Protein AF-0000000072514488 (afdb_homodimer)

Structure (mmCIF, N/CA/C/O backbone):
data_AF-0000000072514488-model_v1
#
loop_
_entity.id
_entity.type
_entity.pdbx_description
1 polymer 'AMP-activated protein kinase glycogen-binding domain-containing protein'
#
loop_
_atom_site.group_PDB
_atom_site.id
_atom_site.type_symbol
_atom_site.label_atom_id
_atom_site.label_alt_id
_atom_site.label_comp_id
_atom_site.label_asym_id
_atom_site.label_entity_id
_atom_site.label_seq_id
_atom_site.pdbx_PDB_ins_code
_atom_site.Cartn_x
_atom_site.Cartn_y
_atom_site.Cartn_z
_atom_site.occupancy
_atom_site.B_iso_or_equiv
_atom_site.auth_seq_id
_atom_site.auth_comp_id
_atom_site.auth_asym_id
_atom_site.auth_atom_id
_atom_site.pdbx_PDB_model_num
ATOM 1 N N . MET A 1 1 ? 7.52 -26.109 -1.701 1 41.88 1 MET A N 1
ATOM 2 C CA . MET A 1 1 ? 8.211 -24.875 -1.312 1 41.88 1 MET A CA 1
ATOM 3 C C . MET A 1 1 ? 7.277 -23.672 -1.393 1 41.88 1 MET A C 1
ATOM 5 O O . MET A 1 1 ? 6.707 -23.391 -2.449 1 41.88 1 MET A O 1
ATOM 9 N N . GLU A 1 2 ? 6.578 -23.453 -0.365 1 48.81 2 GLU A N 1
ATOM 10 C CA . GLU A 1 2 ? 5.504 -22.469 -0.375 1 48.81 2 GLU A CA 1
ATOM 11 C C . GLU A 1 2 ? 6.008 -21.109 -0.85 1 48.81 2 GLU A C 1
ATOM 13 O O . GLU A 1 2 ? 6.855 -20.5 -0.201 1 48.81 2 GLU A O 1
ATOM 18 N N . LEU A 1 3 ? 6.336 -21.016 -2.119 1 54.53 3 LEU A N 1
ATOM 19 C CA . LEU A 1 3 ? 6.879 -19.812 -2.742 1 54.53 3 LEU A CA 1
ATOM 20 C C . LEU A 1 3 ? 6.332 -18.562 -2.066 1 54.53 3 LEU A C 1
ATOM 22 O O . LEU A 1 3 ? 5.117 -18.406 -1.918 1 54.53 3 LEU A O 1
ATOM 26 N N . ARG A 1 4 ? 7.145 -18.266 -1.088 1 63 4 ARG A N 1
ATOM 27 C CA . ARG A 1 4 ? 6.844 -17.016 -0.379 1 63 4 ARG A CA 1
ATOM 28 C C . ARG A 1 4 ? 6.508 -15.898 -1.354 1 63 4 ARG A C 1
ATOM 30 O O . ARG A 1 4 ? 7.25 -15.656 -2.307 1 63 4 ARG A O 1
ATOM 37 N N . ARG A 1 5 ? 5.262 -15.617 -1.453 1 83.94 5 ARG A N 1
ATOM 38 C CA . ARG A 1 5 ? 4.836 -14.547 -2.346 1 83.94 5 ARG A CA 1
ATOM 39 C C . ARG A 1 5 ? 4.914 -13.188 -1.649 1 83.94 5 ARG A C 1
ATOM 41 O O . ARG A 1 5 ? 4.082 -12.875 -0.797 1 83.94 5 ARG A O 1
ATOM 48 N N . PHE A 1 6 ? 6.234 -12.609 -1.77 1 91.94 6 PHE A N 1
ATOM 49 C CA . PHE A 1 6 ? 6.41 -11.266 -1.233 1 91.94 6 PHE A CA 1
ATOM 50 C C . PHE A 1 6 ? 6.211 -10.219 -2.324 1 91.94 6 PHE A C 1
ATOM 52 O O . PHE A 1 6 ? 6.504 -10.469 -3.494 1 91.94 6 PHE A O 1
ATOM 59 N N . HIS A 1 7 ? 5.621 -9.109 -1.873 1 95.62 7 HIS A N 1
ATOM 60 C CA . HIS A 1 7 ? 5.473 -7.973 -2.779 1 95.62 7 HIS A CA 1
ATOM 61 C C . HIS A 1 7 ? 6.016 -6.691 -2.15 1 95.62 7 HIS A C 1
ATOM 63 O O . HIS A 1 7 ? 6.211 -6.625 -0.934 1 95.62 7 HIS A O 1
ATOM 69 N N . HIS A 1 8 ? 6.297 -5.742 -2.99 1 97.25 8 HIS A N 1
ATOM 70 C CA . HIS A 1 8 ? 6.859 -4.465 -2.562 1 97.25 8 HIS A CA 1
ATOM 71 C C . HIS A 1 8 ? 5.848 -3.338 -2.721 1 97.25 8 HIS A C 1
ATOM 73 O O . HIS A 1 8 ? 5.121 -3.283 -3.717 1 97.25 8 HIS A O 1
ATOM 79 N N . VAL A 1 9 ? 5.848 -2.459 -1.698 1 97.75 9 VAL A N 1
ATOM 80 C CA . VAL A 1 9 ? 4.969 -1.297 -1.744 1 97.75 9 VAL A CA 1
ATOM 81 C C . VAL A 1 9 ? 5.758 -0.033 -1.418 1 97.75 9 VAL A C 1
ATOM 83 O O . VAL A 1 9 ? 6.496 0.009 -0.43 1 97.75 9 VAL A O 1
ATOM 86 N N . LEU A 1 10 ? 5.629 0.97 -2.258 1 98.31 10 LEU A N 1
ATOM 87 C CA . LEU A 1 10 ? 6.188 2.293 -1.992 1 98.31 10 LEU A CA 1
ATOM 88 C C . LEU A 1 10 ? 5.082 3.285 -1.639 1 98.31 10 LEU A C 1
ATOM 90 O O . LEU A 1 10 ? 4.207 3.562 -2.461 1 98.31 10 LEU A O 1
ATOM 94 N N . PHE A 1 11 ? 5.184 3.715 -0.459 1 98.06 11 PHE A N 1
ATOM 95 C CA . PHE A 1 11 ? 4.27 4.758 -0.01 1 98.06 11 PHE A CA 1
ATOM 96 C C . PHE A 1 11 ? 4.879 6.141 -0.222 1 98.06 11 PHE A C 1
ATOM 98 O O . PHE A 1 11 ? 6.039 6.371 0.124 1 98.06 11 PHE A O 1
ATOM 105 N N . THR A 1 12 ? 4.086 7 -0.772 1 97.88 12 THR A N 1
ATOM 106 C CA . THR A 1 12 ? 4.531 8.375 -0.986 1 97.88 12 THR A CA 1
ATOM 107 C C . THR A 1 12 ? 3.467 9.367 -0.52 1 97.88 12 THR A C 1
ATOM 109 O O . THR A 1 12 ? 2.291 9.227 -0.867 1 97.88 12 THR A O 1
ATOM 112 N N . TYR A 1 13 ? 3.848 10.328 0.241 1 96.94 13 TYR A N 1
ATOM 113 C CA . TYR A 1 13 ? 2.967 11.359 0.771 1 96.94 13 TYR A CA 1
ATOM 114 C C . TYR A 1 13 ? 3.518 12.75 0.474 1 96.94 13 TYR A C 1
ATOM 116 O O . TYR A 1 13 ? 4.5 13.18 1.086 1 96.94 13 TYR A O 1
ATOM 124 N N . PRO A 1 14 ? 2.924 13.477 -0.346 1 95.19 14 PRO A N 1
ATOM 125 C CA . PRO A 1 14 ? 3.385 14.812 -0.73 1 95.19 14 PRO A CA 1
ATOM 126 C C . PRO A 1 14 ? 2.873 15.906 0.207 1 95.19 14 PRO A C 1
ATOM 128 O O . PRO A 1 14 ? 1.74 16.375 0.06 1 95.19 14 PRO A O 1
ATOM 131 N N . ASP A 1 15 ? 3.713 16.312 1.218 1 93.12 15 ASP A N 1
ATOM 132 C CA . ASP A 1 15 ? 3.332 17.359 2.15 1 93.12 15 ASP A CA 1
ATOM 133 C C . ASP A 1 15 ? 4.562 18.094 2.688 1 93.12 15 ASP A C 1
ATOM 135 O O . ASP A 1 15 ? 5.129 17.688 3.707 1 93.12 15 ASP A O 1
ATOM 139 N N . PRO A 1 16 ? 4.879 19.203 2.061 1 91.88 16 PRO A N 1
ATOM 140 C CA . PRO A 1 16 ? 6.055 19.953 2.518 1 91.88 16 PRO A CA 1
ATOM 141 C C . PRO A 1 16 ? 5.848 20.609 3.885 1 91.88 16 PRO A C 1
ATOM 143 O O . PRO A 1 16 ? 6.816 21 4.539 1 91.88 16 PRO A O 1
ATOM 146 N N . SER A 1 17 ? 4.637 20.688 4.32 1 91.75 17 SER A N 1
ATOM 147 C CA . SER A 1 17 ? 4.336 21.391 5.566 1 91.75 17 SER A CA 1
ATOM 148 C C . SER A 1 17 ? 4.387 20.438 6.762 1 91.75 17 SER A C 1
ATOM 150 O O . SER A 1 17 ? 4.43 20.891 7.91 1 91.75 17 SER A O 1
ATOM 152 N N . ALA A 1 18 ? 4.32 19.188 6.496 1 93.62 18 ALA A N 1
ATOM 153 C CA . ALA A 1 18 ? 4.32 18.203 7.582 1 93.62 18 ALA A CA 1
ATOM 154 C C . ALA A 1 18 ? 5.695 18.125 8.242 1 93.62 18 ALA A C 1
ATOM 156 O O . ALA A 1 18 ? 6.719 18.172 7.559 1 93.62 18 ALA A O 1
ATOM 157 N N . GLU A 1 19 ? 5.758 18.016 9.5 1 94.94 19 GLU A N 1
ATOM 158 C CA . GLU A 1 19 ? 7 17.781 10.234 1 94.94 19 GLU A CA 1
ATOM 159 C C . GLU A 1 19 ? 7.41 16.312 10.172 1 94.94 19 GLU A C 1
ATOM 161 O O . GLU A 1 19 ? 8.586 16 9.945 1 94.94 19 GLU A O 1
ATOM 166 N N . LYS A 1 20 ? 6.336 15.531 10.391 1 95.94 20 LYS A N 1
ATOM 167 C CA . LYS A 1 20 ? 6.555 14.094 10.406 1 95.94 20 LYS A CA 1
ATOM 168 C C . LYS A 1 20 ? 5.359 13.344 9.82 1 95.94 20 LYS A C 1
ATOM 170 O O . LYS A 1 20 ? 4.211 13.719 10.055 1 95.94 20 LYS A O 1
ATOM 175 N N . VAL A 1 21 ? 5.727 12.297 9.102 1 96.81 21 VAL A N 1
ATOM 176 C CA . VAL A 1 21 ? 4.695 11.398 8.594 1 96.81 21 VAL A CA 1
ATOM 177 C C . VAL A 1 21 ? 5.008 9.961 9.008 1 96.81 21 VAL A C 1
ATOM 179 O O . VAL A 1 21 ? 6.129 9.484 8.82 1 96.81 21 VAL A O 1
ATOM 182 N N . LEU A 1 22 ? 4.043 9.336 9.617 1 97.19 22 LEU A N 1
ATOM 183 C CA . LEU A 1 22 ? 4.199 7.961 10.078 1 97.19 22 LEU A CA 1
ATOM 184 C C . LEU A 1 22 ? 3.264 7.023 9.328 1 97.19 22 LEU A C 1
ATOM 186 O O . LEU A 1 22 ? 2.168 7.422 8.93 1 97.19 22 LEU A O 1
ATOM 190 N N . LEU A 1 23 ? 3.775 5.777 9.117 1 97.38 23 LEU A N 1
ATOM 191 C CA . LEU A 1 23 ? 2.951 4.703 8.57 1 97.38 23 LEU A CA 1
ATOM 192 C C . LEU A 1 23 ? 2.742 3.598 9.594 1 97.38 23 LEU A C 1
ATOM 194 O O . LEU A 1 23 ? 3.695 3.152 10.242 1 97.38 23 LEU A O 1
ATOM 198 N N . THR A 1 24 ? 1.512 3.281 9.844 1 96.38 24 THR A N 1
ATOM 199 C CA . THR A 1 24 ? 1.173 2.119 10.656 1 96.38 24 THR A CA 1
ATOM 200 C C . THR A 1 24 ? 0.245 1.179 9.891 1 96.38 24 THR A C 1
ATOM 202 O O . THR A 1 24 ? -0.28 1.538 8.836 1 96.38 24 THR A O 1
ATOM 205 N N . GLY A 1 25 ? 0.242 -0.04 10.336 1 94.62 25 GLY A N 1
ATOM 206 C CA . GLY A 1 25 ? -0.586 -1.002 9.625 1 94.62 25 GLY A CA 1
ATOM 207 C C . GLY A 1 25 ? -0.716 -2.328 10.352 1 94.62 25 GLY A C 1
ATOM 208 O O . GLY A 1 25 ? -0.074 -2.543 11.383 1 94.62 25 GLY A O 1
ATOM 209 N N . SER A 1 26 ? -1.556 -3.279 9.75 1 92.12 26 SER A N 1
ATOM 210 C CA . SER A 1 26 ? -1.833 -4.594 10.32 1 92.12 26 SER A CA 1
ATOM 211 C C . SER A 1 26 ? -0.579 -5.461 10.352 1 92.12 26 SER A C 1
ATOM 213 O O . SER A 1 26 ? -0.429 -6.316 11.227 1 92.12 26 SER A O 1
ATOM 215 N N . PHE A 1 27 ? 0.244 -5.238 9.383 1 86.69 27 PHE A N 1
ATOM 216 C CA . PHE A 1 27 ? 1.451 -6.051 9.289 1 86.69 27 PHE A CA 1
ATOM 217 C C . PHE A 1 27 ? 2.387 -5.762 10.453 1 86.69 27 PHE A C 1
ATOM 219 O O . PHE A 1 27 ? 3.316 -6.531 10.711 1 86.69 27 PHE A O 1
ATOM 226 N N . PHE A 1 28 ? 2.186 -4.746 11.102 1 86.75 28 PHE A N 1
ATOM 227 C CA . PHE A 1 28 ? 2.893 -4.414 12.336 1 86.75 28 PHE A CA 1
ATOM 228 C C . PHE A 1 28 ? 2.002 -4.641 13.555 1 86.75 28 PHE A C 1
ATOM 230 O O . PHE A 1 28 ? 2.32 -4.191 14.656 1 86.75 28 PHE A O 1
ATOM 237 N N . GLY A 1 29 ? 0.855 -5.203 13.359 1 89.81 29 GLY A N 1
ATOM 238 C CA . GLY A 1 29 ? -0.107 -5.379 14.438 1 89.81 29 GLY A CA 1
ATOM 239 C C . GLY A 1 29 ? -0.696 -4.07 14.93 1 89.81 29 GLY A C 1
ATOM 240 O O . GLY A 1 29 ? -1.299 -4.02 16 1 89.81 29 GLY A O 1
ATOM 241 N N . TRP A 1 30 ? -0.447 -3.111 14.375 1 91.75 30 TRP A N 1
ATOM 242 C CA . TRP A 1 30 ? -0.86 -1.754 14.711 1 91.75 30 TRP A CA 1
ATOM 243 C C . TRP A 1 30 ? -0.123 -1.253 15.953 1 91.75 30 TRP A C 1
ATOM 245 O O . TRP A 1 30 ? -0.583 -0.327 16.625 1 91.75 30 TRP A O 1
ATOM 255 N N . LYS A 1 31 ? 0.883 -1.821 16.172 1 91.88 31 LYS A N 1
ATOM 256 C CA . LYS A 1 31 ? 1.583 -1.529 17.422 1 91.88 31 LYS A CA 1
ATOM 257 C C . LYS A 1 31 ? 2.756 -0.583 17.188 1 91.88 31 LYS A C 1
ATOM 259 O O . LYS A 1 31 ? 3.275 0.018 18.125 1 91.88 31 LYS A O 1
ATOM 264 N N . MET A 1 32 ? 3.211 -0.51 16.016 1 93.06 32 MET A N 1
ATOM 265 C CA . MET A 1 32 ? 4.34 0.367 15.711 1 93.06 32 MET A CA 1
ATOM 266 C C . MET A 1 32 ? 4.02 1.27 14.523 1 93.06 32 MET A C 1
ATOM 268 O O . MET A 1 32 ? 3.215 0.909 13.664 1 93.06 32 MET A O 1
ATOM 272 N N . SER A 1 33 ? 4.57 2.432 14.562 1 94.88 33 SER A N 1
ATOM 273 C CA . SER A 1 33 ? 4.535 3.383 13.461 1 94.88 33 SER A CA 1
ATOM 274 C C . SER A 1 33 ? 5.934 3.666 12.922 1 94.88 33 SER A C 1
ATOM 276 O O . SER A 1 33 ? 6.848 3.975 13.695 1 94.88 33 SER A O 1
ATOM 278 N N . LEU A 1 34 ? 5.996 3.484 11.648 1 96.69 34 LEU A N 1
ATOM 279 C CA . LEU A 1 34 ? 7.285 3.713 11.008 1 96.69 34 LEU A CA 1
ATOM 280 C C . LEU A 1 34 ? 7.352 5.109 10.398 1 96.69 34 LEU A C 1
ATOM 282 O O . LEU A 1 34 ? 6.441 5.523 9.68 1 96.69 34 LEU A O 1
ATOM 286 N N . PRO A 1 35 ? 8.461 5.824 10.727 1 97.44 35 PRO A N 1
ATOM 287 C CA . PRO A 1 35 ? 8.609 7.133 10.086 1 97.44 35 PRO A CA 1
ATOM 288 C C . PRO A 1 35 ? 8.945 7.023 8.602 1 97.44 35 PRO A C 1
ATOM 290 O O . PRO A 1 35 ? 9.789 6.219 8.211 1 97.44 35 PRO A O 1
ATOM 293 N N . MET A 1 36 ? 8.211 7.832 7.852 1 98.12 36 MET A N 1
ATOM 294 C CA . MET A 1 36 ? 8.57 7.953 6.441 1 98.12 36 MET A CA 1
ATOM 295 C C . MET A 1 36 ? 9.766 8.883 6.262 1 98.12 36 MET A C 1
ATOM 297 O O . MET A 1 36 ? 9.945 9.828 7.035 1 98.12 36 MET A O 1
ATOM 301 N N . GLN A 1 37 ? 10.469 8.602 5.273 1 98.12 37 GLN A N 1
ATOM 302 C CA . GLN A 1 37 ? 11.641 9.43 4.984 1 98.12 37 GLN A CA 1
ATOM 303 C C . GLN A 1 37 ? 11.258 10.648 4.148 1 98.12 37 GLN A C 1
ATOM 305 O O . GLN A 1 37 ? 10.586 10.516 3.121 1 98.12 37 GLN A O 1
ATOM 310 N N . ARG A 1 38 ? 11.766 11.742 4.578 1 96.94 38 ARG A N 1
ATOM 311 C CA . ARG A 1 38 ? 11.508 12.961 3.818 1 96.94 38 ARG A CA 1
ATOM 312 C C . ARG A 1 38 ? 12.531 13.125 2.699 1 96.94 38 ARG A C 1
ATOM 314 O O . ARG A 1 38 ? 13.742 13.086 2.943 1 96.94 38 ARG A O 1
ATOM 321 N N . GLU A 1 39 ? 12.078 13.234 1.612 1 96.31 39 GLU A N 1
ATOM 322 C CA . GLU A 1 39 ? 12.883 13.562 0.435 1 96.31 39 GLU A CA 1
ATOM 323 C C . GLU A 1 39 ? 12.328 14.781 -0.295 1 96.31 39 GLU A C 1
ATOM 325 O O . GLU A 1 39 ? 11.453 14.648 -1.158 1 96.31 39 GLU A O 1
ATOM 330 N N . GLY A 1 40 ? 12.906 15.969 -0.014 1 94.94 40 GLY A N 1
ATOM 331 C CA . GLY A 1 40 ? 12.336 17.188 -0.554 1 94.94 40 GLY A CA 1
ATOM 332 C C . GLY A 1 40 ? 10.984 17.531 0.042 1 94.94 40 GLY A C 1
ATOM 333 O O . GLY A 1 40 ? 10.859 17.703 1.257 1 94.94 40 GLY A O 1
ATOM 334 N N . ASN A 1 41 ? 9.93 17.578 -0.799 1 94.75 41 ASN A N 1
ATOM 335 C CA . ASN A 1 41 ? 8.578 17.922 -0.365 1 94.75 41 ASN A CA 1
ATOM 336 C C . ASN A 1 41 ? 7.691 16.672 -0.268 1 94.75 41 ASN A C 1
ATOM 338 O O . ASN A 1 41 ? 6.465 16.781 -0.268 1 94.75 41 ASN A O 1
ATOM 342 N N . VAL A 1 42 ? 8.414 15.602 -0.26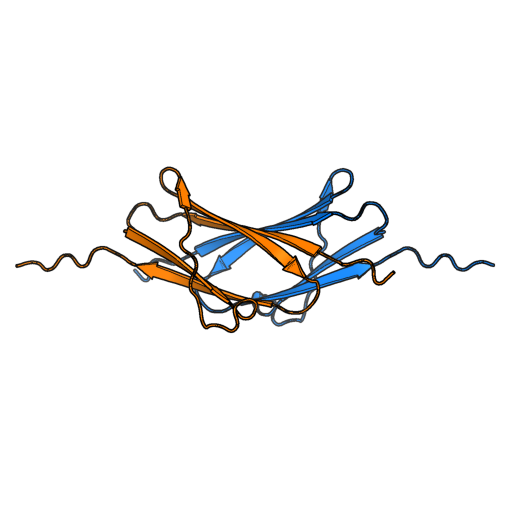7 1 96.69 42 VAL A N 1
ATOM 343 C CA . VAL A 1 42 ? 7.648 14.359 -0.272 1 96.69 42 VAL A CA 1
ATOM 344 C C . VAL A 1 42 ? 8.203 13.406 0.782 1 96.69 42 VAL A C 1
ATOM 346 O O . VAL A 1 42 ? 9.422 13.344 0.994 1 96.69 42 VAL A O 1
ATOM 349 N N . PHE A 1 43 ? 7.316 12.727 1.444 1 97.88 43 PHE A N 1
ATOM 350 C CA . PHE A 1 43 ? 7.676 11.633 2.34 1 97.88 43 PHE A CA 1
ATOM 351 C C . PHE A 1 43 ? 7.539 10.289 1.634 1 97.88 43 PHE A C 1
ATOM 353 O O . PHE A 1 43 ? 6.586 10.07 0.886 1 97.88 43 PHE A O 1
ATOM 360 N N . ARG A 1 44 ? 8.539 9.406 1.94 1 98.44 44 ARG A N 1
ATOM 361 C CA . ARG A 1 44 ? 8.516 8.102 1.282 1 98.44 44 ARG A CA 1
ATOM 362 C C . ARG A 1 44 ? 8.828 6.984 2.271 1 98.44 44 ARG A C 1
ATOM 364 O O . ARG A 1 44 ? 9.609 7.176 3.207 1 98.44 44 ARG A O 1
ATOM 371 N N . LEU A 1 45 ? 8.266 5.805 2.041 1 98.19 45 LEU A N 1
ATOM 372 C CA . LEU A 1 45 ? 8.578 4.586 2.777 1 98.19 45 LEU A CA 1
ATOM 373 C C . LEU A 1 45 ? 8.32 3.352 1.917 1 98.19 45 LEU A C 1
ATOM 375 O O . LEU A 1 45 ? 7.211 3.164 1.41 1 98.19 45 LEU A O 1
ATOM 379 N N . SER A 1 46 ? 9.289 2.584 1.727 1 98.06 46 SER A N 1
ATOM 380 C CA . SER A 1 46 ? 9.195 1.336 0.976 1 98.06 46 SER A CA 1
ATOM 381 C C . SER A 1 46 ? 9.125 0.133 1.91 1 98.06 46 SER A C 1
ATOM 383 O O . SER A 1 46 ? 9.914 0.027 2.854 1 98.06 46 SER A O 1
ATOM 385 N N . LEU A 1 47 ? 8.188 -0.782 1.583 1 97.06 47 LEU A N 1
ATOM 386 C CA . LEU A 1 47 ? 8.039 -1.979 2.404 1 97.06 47 LEU A CA 1
ATOM 387 C C . LEU A 1 47 ? 7.91 -3.223 1.533 1 97.06 47 LEU A C 1
ATOM 389 O O . LEU A 1 47 ? 7.332 -3.166 0.446 1 97.06 47 LEU A O 1
ATOM 393 N N . THR A 1 48 ? 8.461 -4.309 2.059 1 96.38 48 THR A N 1
ATOM 394 C CA . THR A 1 48 ? 8.242 -5.637 1.5 1 96.38 48 THR A CA 1
ATOM 395 C C . THR A 1 48 ? 7.289 -6.441 2.379 1 96.38 48 THR A C 1
ATOM 397 O O . THR A 1 48 ? 7.574 -6.684 3.553 1 96.38 48 THR A O 1
ATOM 400 N N . LEU A 1 49 ? 6.156 -6.84 1.778 1 94.81 49 LEU A N 1
ATOM 401 C CA . LEU A 1 49 ? 5.113 -7.473 2.578 1 94.81 49 LEU A CA 1
ATOM 402 C C . LEU A 1 49 ? 4.785 -8.859 2.043 1 94.81 49 LEU A C 1
ATOM 404 O O . LEU A 1 49 ? 4.879 -9.109 0.838 1 94.81 49 LEU A O 1
ATOM 408 N N . PRO A 1 50 ? 4.395 -9.766 2.984 1 91.38 50 PRO A N 1
ATOM 409 C CA . PRO A 1 50 ? 3.938 -11.086 2.531 1 91.38 50 PRO A CA 1
ATOM 410 C C . PRO A 1 50 ? 2.566 -11.031 1.857 1 91.38 50 PRO A C 1
ATOM 412 O O . PRO A 1 50 ? 1.843 -10.047 2 1 91.38 50 PRO A O 1
ATOM 415 N N . GLY A 1 51 ? 2.289 -12.07 1.021 1 89 51 GLY A N 1
ATOM 416 C CA . GLY A 1 51 ? 0.953 -12.18 0.455 1 89 51 GLY A CA 1
ATOM 417 C C . GLY A 1 51 ? -0.142 -12.18 1.506 1 89 51 GLY A C 1
ATOM 418 O O . GLY A 1 51 ? 0.093 -12.555 2.654 1 89 51 GLY A O 1
ATOM 419 N N . GLY A 1 52 ? -1.388 -11.797 0.987 1 90.19 52 GLY A N 1
ATOM 420 C CA . GLY A 1 52 ? -2.537 -11.734 1.875 1 90.19 52 GLY A CA 1
ATOM 421 C C . GLY A 1 52 ? -3.23 -10.383 1.854 1 90.19 52 GLY A C 1
ATOM 422 O O . GLY A 1 52 ? -3.1 -9.625 0.889 1 90.19 52 GLY A O 1
ATOM 423 N N . VAL A 1 53 ? -4.027 -10.18 2.961 1 92 53 VAL A N 1
ATOM 424 C CA . VAL A 1 53 ? -4.727 -8.906 3.125 1 92 53 VAL A CA 1
ATOM 425 C C . VAL A 1 53 ? -3.975 -8.023 4.117 1 92 53 VAL A C 1
ATOM 427 O O . VAL A 1 53 ? -3.631 -8.461 5.215 1 92 53 VAL A O 1
ATOM 430 N N . HIS A 1 54 ? -3.74 -6.84 3.703 1 94.12 54 HIS A N 1
ATOM 431 C CA . HIS A 1 54 ? -3.014 -5.898 4.547 1 94.12 54 HIS A CA 1
ATOM 432 C C . HIS A 1 54 ? -3.775 -4.586 4.691 1 94.12 54 HIS A C 1
ATOM 434 O O . HIS A 1 54 ? -4.438 -4.145 3.748 1 94.12 54 HIS A O 1
ATOM 440 N N . GLN A 1 55 ? -3.695 -4.055 5.93 1 95.25 55 GLN A N 1
ATOM 441 C CA . GLN A 1 55 ? -4.262 -2.742 6.223 1 95.25 55 GLN A CA 1
ATOM 442 C C . GLN A 1 55 ? -3.184 -1.77 6.691 1 95.25 55 GLN A C 1
ATOM 444 O O . GLN A 1 55 ? -2.236 -2.166 7.375 1 95.25 55 GLN A O 1
ATOM 449 N N . TYR A 1 56 ? -3.299 -0.523 6.305 1 96.38 56 TYR A N 1
ATOM 450 C CA . TYR A 1 56 ? -2.359 0.506 6.734 1 96.38 56 TYR A CA 1
ATOM 451 C C . TYR A 1 56 ? -3.064 1.844 6.926 1 96.38 56 TYR A C 1
ATOM 453 O O . TYR A 1 56 ? -4.188 2.031 6.457 1 96.38 56 TYR A O 1
ATOM 461 N N . ARG A 1 57 ? -2.312 2.727 7.703 1 94.88 57 ARG A N 1
ATOM 462 C CA . ARG A 1 57 ? -2.756 4.094 7.961 1 94.88 57 ARG A CA 1
ATOM 463 C C . ARG A 1 57 ? -1.576 5.059 7.973 1 94.88 57 ARG A C 1
ATOM 465 O O . ARG A 1 57 ? -0.514 4.742 8.516 1 94.88 57 ARG A O 1
ATOM 472 N N . ILE A 1 58 ? -1.808 6.141 7.32 1 95.94 58 ILE A N 1
ATOM 473 C CA . ILE A 1 58 ? -0.791 7.188 7.332 1 95.94 58 ILE A CA 1
ATOM 474 C C . ILE A 1 58 ? -1.165 8.266 8.352 1 95.94 58 ILE A C 1
ATOM 476 O O . ILE A 1 58 ? -2.307 8.727 8.383 1 95.94 58 ILE A O 1
ATOM 480 N N . GLN A 1 59 ? -0.237 8.594 9.156 1 94.94 59 GLN A N 1
ATOM 481 C CA . GLN A 1 59 ? -0.391 9.633 10.172 1 94.94 59 GLN A CA 1
ATOM 482 C C . GLN A 1 59 ? 0.499 10.836 9.867 1 94.94 59 GLN A C 1
ATOM 484 O O . GLN A 1 59 ? 1.721 10.703 9.766 1 94.94 59 GLN A O 1
ATOM 489 N N . VAL A 1 60 ? -0.136 11.984 9.789 1 94.69 60 VAL A N 1
ATOM 490 C CA . VAL A 1 60 ? 0.594 13.195 9.43 1 94.69 60 VAL A CA 1
ATOM 491 C C . VAL A 1 60 ? 0.685 14.117 10.648 1 94.69 60 VAL A C 1
ATOM 493 O O . VAL A 1 60 ? -0.329 14.422 11.281 1 94.69 60 VAL A O 1
ATOM 496 N N . HIS A 1 61 ? 1.911 14.477 11.047 1 94.31 61 HIS A N 1
ATOM 497 C CA . HIS A 1 61 ? 2.164 15.391 12.156 1 94.31 61 HIS A CA 1
ATOM 498 C C . HIS A 1 61 ? 2.654 16.75 11.656 1 94.31 61 HIS A C 1
ATOM 500 O O . HIS A 1 61 ? 3.639 16.812 10.914 1 94.31 61 HIS A O 1
ATOM 506 N N . ARG A 1 62 ? 1.962 17.734 12.039 1 88.81 62 ARG A N 1
ATOM 507 C CA . ARG A 1 62 ? 2.34 19.094 11.656 1 88.81 62 ARG A CA 1
ATOM 508 C C . ARG A 1 62 ? 2.777 19.906 12.867 1 88.81 62 ARG A C 1
ATOM 510 O O . ARG A 1 62 ? 2.383 19.609 13.992 1 88.81 62 ARG A O 1
ATOM 517 N N . ARG A 1 63 ? 3.719 20.812 12.656 1 83.31 63 ARG A N 1
ATOM 518 C CA . ARG A 1 63 ? 4.199 21.672 13.727 1 83.31 63 ARG A CA 1
ATOM 519 C C . ARG A 1 63 ? 3.072 22.531 14.281 1 83.31 63 ARG A C 1
ATOM 521 O O . ARG A 1 63 ? 2.25 23.047 13.523 1 83.31 63 ARG A O 1
ATOM 528 N N . SER A 1 64 ? 2.637 22.172 15.586 1 72.88 64 SER A N 1
ATOM 529 C CA . SER A 1 64 ? 1.674 23.062 16.234 1 72.88 64 SER A CA 1
ATOM 530 C C . SER A 1 64 ? 2.234 24.469 16.391 1 72.88 64 SER A C 1
ATOM 532 O O . SER A 1 64 ? 3.418 24.641 16.688 1 72.88 64 SER A O 1
ATOM 534 N N . ARG A 1 65 ? 1.832 25.422 15.492 1 61.75 65 ARG A N 1
ATOM 535 C CA . ARG A 1 65 ? 2.176 26.797 15.812 1 61.75 65 ARG A CA 1
ATOM 536 C C . ARG A 1 65 ? 1.595 27.203 17.156 1 61.75 65 ARG A C 1
ATOM 538 O O . ARG A 1 65 ? 0.379 27.172 17.359 1 61.75 65 ARG A O 1
ATOM 545 N N . SER A 1 66 ? 2.043 26.781 18.359 1 56.94 66 SER A N 1
ATOM 546 C CA . SER A 1 66 ? 1.632 27.578 19.516 1 56.94 66 SER A CA 1
ATOM 547 C C . SER A 1 66 ? 1.902 29.062 19.281 1 56.94 66 SER A C 1
ATOM 549 O O . SER A 1 66 ? 3.035 29.453 18.984 1 56.94 66 SER A O 1
ATOM 551 N N . ARG A 1 67 ? 1.002 29.656 18.641 1 51.94 67 ARG A N 1
ATOM 552 C CA . ARG A 1 67 ? 1.022 31.109 18.781 1 51.94 67 ARG A CA 1
ATOM 553 C C . ARG A 1 67 ? 1.116 31.531 20.234 1 51.94 67 ARG A C 1
ATOM 555 O O . ARG A 1 67 ? 0.197 31.281 21.016 1 51.94 67 ARG A O 1
ATOM 562 N N . TYR A 1 68 ? 2.35 31.5 20.844 1 40.56 68 TYR A N 1
ATOM 563 C CA . TYR A 1 68 ? 2.34 32.469 21.938 1 40.56 68 TYR A CA 1
ATOM 564 C C . TYR A 1 68 ? 1.946 33.844 21.453 1 40.56 68 TYR A C 1
ATOM 566 O O . TYR A 1 68 ? 2.184 34.188 20.297 1 40.56 68 TYR A O 1
ATOM 574 N N . MET B 1 1 ? -10.898 24.594 4.227 1 41.12 1 MET B N 1
ATOM 575 C CA . MET B 1 1 ? -10.531 23.859 3.02 1 41.12 1 MET B CA 1
ATOM 576 C C . MET B 1 1 ? -9.938 22.5 3.373 1 41.12 1 MET B C 1
ATOM 578 O O . MET B 1 1 ? -8.938 22.422 4.09 1 41.12 1 MET B O 1
ATOM 582 N N . GLU B 1 2 ? -10.758 21.562 3.582 1 48.53 2 GLU B N 1
ATOM 583 C CA . GLU B 1 2 ? -10.367 20.266 4.133 1 48.53 2 GLU B CA 1
ATOM 584 C C . GLU B 1 2 ? -9.234 19.641 3.318 1 48.53 2 GLU B C 1
ATOM 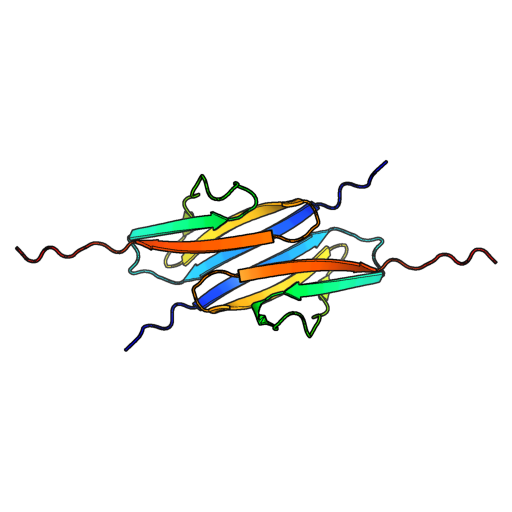586 O O . GLU B 1 2 ? -9.414 19.328 2.139 1 48.53 2 GLU B O 1
ATOM 591 N N . LEU B 1 3 ? -8.047 20.219 3.383 1 53.84 3 LEU B N 1
ATOM 592 C CA . LEU B 1 3 ? -6.859 19.797 2.646 1 53.84 3 LEU B CA 1
ATOM 593 C C . LEU B 1 3 ? -6.871 18.297 2.402 1 53.84 3 LEU B C 1
ATOM 595 O O . LEU B 1 3 ? -7.055 17.516 3.336 1 53.84 3 LEU B O 1
ATOM 599 N N . ARG B 1 4 ? -7.504 18.078 1.28 1 62.69 4 ARG B N 1
ATOM 600 C CA . ARG B 1 4 ? -7.547 16.703 0.804 1 62.69 4 ARG B CA 1
ATOM 601 C C . ARG B 1 4 ? -6.195 16.016 0.975 1 62.69 4 ARG B C 1
ATOM 603 O O . ARG B 1 4 ? -5.168 16.547 0.551 1 62.69 4 ARG B O 1
ATOM 610 N N . ARG B 1 5 ? -6.098 15.234 1.971 1 83.5 5 ARG B N 1
ATOM 611 C CA . ARG B 1 5 ? -4.855 14.516 2.238 1 83.5 5 ARG B CA 1
ATOM 612 C C . ARG B 1 5 ? -4.781 13.227 1.425 1 83.5 5 ARG B C 1
ATOM 614 O O . ARG B 1 5 ? -5.363 12.211 1.809 1 83.5 5 ARG B O 1
ATOM 621 N N . PHE B 1 6 ? -4.34 13.5 0.065 1 91.81 6 PHE B N 1
ATOM 622 C CA . PHE B 1 6 ? -4.137 12.336 -0.783 1 91.81 6 PHE B CA 1
ATOM 623 C C . PHE B 1 6 ? -2.691 11.859 -0.718 1 91.81 6 PHE B C 1
ATOM 625 O O . PHE B 1 6 ? -1.776 12.672 -0.54 1 91.81 6 PHE B O 1
ATOM 632 N N . HIS B 1 7 ? -2.576 10.523 -0.786 1 95.44 7 HIS B N 1
ATOM 633 C CA . HIS B 1 7 ? -1.244 9.938 -0.854 1 95.44 7 HIS B CA 1
ATOM 634 C C . HIS B 1 7 ? -1.135 8.961 -2.02 1 95.44 7 HIS B C 1
ATOM 636 O O . HIS B 1 7 ? -2.15 8.508 -2.559 1 95.44 7 HIS B O 1
ATOM 642 N N . HIS B 1 8 ? 0.086 8.703 -2.416 1 97.19 8 HIS B N 1
ATOM 643 C CA . HIS B 1 8 ? 0.368 7.816 -3.541 1 97.19 8 HIS B CA 1
ATOM 644 C C . HIS B 1 8 ? 1.01 6.516 -3.07 1 97.19 8 HIS B C 1
ATOM 646 O O . HIS B 1 8 ? 1.868 6.527 -2.186 1 97.19 8 HIS B O 1
ATOM 652 N N . VAL B 1 9 ? 0.554 5.418 -3.715 1 97.69 9 VAL B N 1
ATOM 653 C CA . VAL B 1 9 ? 1.115 4.109 -3.398 1 97.69 9 VAL B CA 1
ATOM 654 C C . VAL B 1 9 ? 1.491 3.381 -4.688 1 97.69 9 VAL B C 1
ATOM 656 O O . VAL B 1 9 ? 0.691 3.311 -5.621 1 97.69 9 VAL B O 1
ATOM 659 N N . LEU B 1 10 ? 2.707 2.879 -4.738 1 98.31 10 LEU B N 1
ATOM 660 C CA . LEU B 1 10 ? 3.15 2.016 -5.828 1 98.31 10 LEU B CA 1
ATOM 661 C C . LEU B 1 10 ? 3.264 0.567 -5.363 1 98.31 10 LEU B C 1
ATOM 663 O O . LEU B 1 10 ? 4.066 0.255 -4.484 1 98.31 10 LEU B O 1
ATOM 667 N N . PHE B 1 11 ? 2.441 -0.194 -5.969 1 98.12 11 PHE B N 1
ATOM 668 C CA . PHE B 1 11 ? 2.51 -1.629 -5.719 1 98.12 11 PHE B CA 1
ATOM 669 C C . PHE B 1 11 ? 3.402 -2.314 -6.746 1 98.12 11 PHE B C 1
ATOM 671 O O . PHE B 1 11 ? 3.273 -2.072 -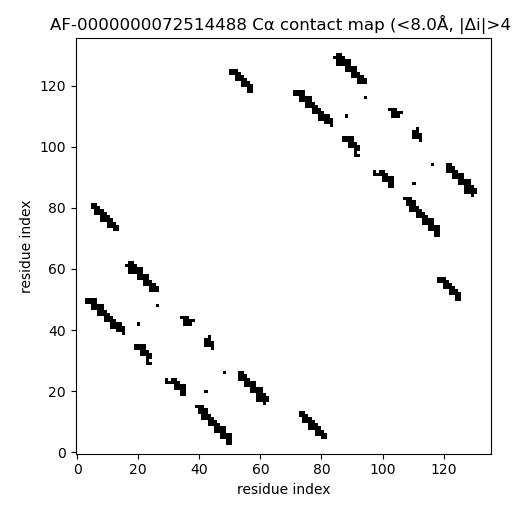7.945 1 98.12 11 PHE B O 1
ATOM 678 N N . THR B 1 12 ? 4.273 -3.137 -6.23 1 97.94 12 THR B N 1
ATOM 679 C CA . THR B 1 12 ? 5.156 -3.895 -7.113 1 97.94 12 THR B CA 1
ATOM 680 C C . THR B 1 12 ? 5.176 -5.367 -6.719 1 97.94 12 THR B C 1
ATOM 682 O O . THR B 1 12 ? 5.332 -5.703 -5.543 1 97.94 12 THR B O 1
ATOM 685 N N . TYR B 1 13 ? 5.008 -6.227 -7.656 1 97.06 13 TYR B N 1
ATOM 686 C CA . TYR B 1 13 ? 5.004 -7.672 -7.457 1 97.06 13 TYR B CA 1
ATOM 687 C C . TYR B 1 13 ? 5.977 -8.359 -8.406 1 97.06 13 TYR B C 1
ATOM 689 O O . TYR B 1 13 ? 5.711 -8.461 -9.609 1 97.06 13 TYR B O 1
ATOM 697 N N . PRO B 1 14 ? 7.008 -8.875 -7.938 1 95.38 14 PRO B N 1
ATOM 698 C CA . PRO B 1 14 ? 8.031 -9.523 -8.766 1 95.38 14 PRO B CA 1
ATOM 699 C C . PRO B 1 14 ? 7.73 -11 -9.023 1 95.38 14 PRO B C 1
ATOM 701 O O . PRO B 1 14 ? 8.023 -11.852 -8.188 1 95.38 14 PRO B O 1
ATOM 704 N N . ASP B 1 15 ? 7.09 -11.305 -10.211 1 93.25 15 ASP B N 1
ATOM 705 C CA . ASP B 1 15 ? 6.77 -12.688 -10.562 1 93.25 15 ASP B CA 1
ATOM 706 C C . ASP B 1 15 ? 6.715 -12.867 -12.078 1 93.25 15 ASP B C 1
ATOM 708 O O . ASP B 1 15 ? 5.656 -12.688 -12.688 1 93.25 15 ASP B O 1
ATOM 712 N N . PRO B 1 16 ? 7.812 -13.32 -12.648 1 91.88 16 PRO B N 1
ATOM 713 C CA . PRO B 1 16 ? 7.828 -13.508 -14.102 1 91.88 16 PRO B CA 1
ATOM 714 C C . PRO B 1 16 ? 6.945 -14.664 -14.562 1 91.88 16 PRO B C 1
ATOM 716 O O . PRO B 1 16 ? 6.613 -14.766 -15.742 1 91.88 16 PRO B O 1
ATOM 719 N N . SER B 1 17 ? 6.559 -15.516 -13.648 1 91.94 17 SER B N 1
ATOM 720 C CA . SER B 1 17 ? 5.805 -16.703 -14.008 1 91.94 17 SER B CA 1
ATOM 721 C C . SER B 1 17 ? 4.305 -16.438 -14.008 1 91.94 17 SER B C 1
ATOM 723 O O . SER B 1 17 ? 3.523 -17.219 -14.539 1 91.94 17 SER B O 1
ATOM 725 N N . ALA B 1 18 ? 3.914 -15.391 -13.383 1 93.75 18 ALA B N 1
ATOM 726 C CA . ALA B 1 18 ? 2.492 -15.07 -13.297 1 93.75 18 ALA B CA 1
ATOM 727 C C . ALA B 1 18 ? 1.954 -14.594 -14.648 1 93.75 18 ALA B C 1
ATOM 729 O O . ALA B 1 18 ? 2.635 -13.867 -15.375 1 93.75 18 ALA B O 1
ATOM 730 N N . GLU B 1 19 ? 0.805 -14.977 -15.008 1 94.94 19 GLU B N 1
ATOM 731 C CA . GLU B 1 19 ? 0.122 -14.492 -16.203 1 94.94 19 GLU B CA 1
ATOM 732 C C . GLU B 1 19 ? -0.519 -13.133 -15.953 1 94.94 19 GLU B C 1
ATOM 734 O O . GLU B 1 19 ? -0.406 -12.227 -16.781 1 94.94 19 GLU B O 1
ATOM 739 N N . LYS B 1 20 ? -1.161 -13.133 -14.773 1 95.94 20 LYS B N 1
ATOM 740 C CA . LYS B 1 20 ? -1.873 -11.914 -14.391 1 95.94 20 LYS B CA 1
ATOM 741 C C . LYS B 1 20 ? -1.793 -11.68 -12.883 1 95.94 20 LYS B C 1
ATOM 743 O O . LYS B 1 20 ? -1.882 -12.633 -12.094 1 95.94 20 LYS B O 1
ATOM 748 N N . VAL B 1 21 ? -1.651 -10.398 -12.57 1 96.75 21 VAL B N 1
ATOM 749 C CA . VAL B 1 21 ? -1.705 -10 -11.172 1 96.75 21 VAL B CA 1
ATOM 750 C C . VAL B 1 21 ? -2.752 -8.906 -10.984 1 96.75 21 VAL B C 1
ATOM 752 O O . VAL B 1 21 ? -2.754 -7.91 -11.711 1 96.75 21 VAL B O 1
ATOM 755 N N . LEU B 1 22 ? -3.646 -9.141 -10.062 1 97.06 22 LEU B N 1
ATOM 756 C CA . LEU B 1 22 ? -4.719 -8.188 -9.781 1 97.06 22 LEU B CA 1
ATOM 757 C C . LEU B 1 22 ? -4.578 -7.617 -8.375 1 97.06 22 LEU B C 1
ATOM 759 O O . LEU B 1 22 ? -4.109 -8.305 -7.465 1 97.06 22 LEU B O 1
ATOM 763 N N . LEU B 1 23 ? -4.965 -6.32 -8.273 1 97.25 23 LEU B N 1
ATOM 764 C CA . LEU B 1 23 ? -5.062 -5.668 -6.969 1 97.25 23 LEU B CA 1
ATOM 765 C C . LEU B 1 23 ? -6.516 -5.336 -6.637 1 97.25 23 LEU B C 1
ATOM 767 O O . LEU B 1 23 ? -7.234 -4.785 -7.473 1 97.25 23 LEU B O 1
ATOM 771 N N . THR B 1 24 ? -6.953 -5.793 -5.516 1 96.25 24 THR B N 1
ATOM 772 C CA . THR B 1 24 ? -8.25 -5.387 -4.984 1 96.25 24 THR B CA 1
ATOM 773 C C . THR B 1 24 ? -8.094 -4.789 -3.59 1 96.25 24 THR B C 1
ATOM 775 O O . THR B 1 24 ? -7.031 -4.895 -2.977 1 96.25 24 THR B O 1
ATOM 778 N N . GLY B 1 25 ? -9.078 -4.027 -3.23 1 94.44 25 GLY B N 1
ATOM 779 C CA . GLY B 1 25 ? -8.977 -3.391 -1.928 1 94.44 25 GLY B CA 1
ATOM 780 C C . GLY B 1 25 ? -10.266 -2.719 -1.491 1 94.44 25 GLY B C 1
ATOM 781 O O . GLY B 1 25 ? -11.234 -2.668 -2.254 1 94.44 25 GLY B O 1
ATOM 782 N N . SER B 1 26 ? -10.258 -2.146 -0.205 1 91.94 26 SER B N 1
ATOM 783 C CA . SER B 1 26 ? -11.422 -1.491 0.393 1 91.94 26 SER B CA 1
ATOM 784 C C . SER B 1 26 ? -11.789 -0.223 -0.368 1 91.94 26 SER B C 1
ATOM 786 O O . SER B 1 26 ? -12.961 0.165 -0.403 1 91.94 26 SER B O 1
ATOM 788 N N . PHE B 1 27 ? -10.789 0.39 -0.904 1 86.25 27 PHE B N 1
ATOM 789 C CA . PHE B 1 27 ? -11.031 1.645 -1.607 1 86.25 27 PHE B CA 1
ATOM 790 C C . PHE B 1 27 ? -11.852 1.408 -2.867 1 86.25 27 PHE B C 1
ATOM 792 O O . PHE B 1 27 ? -12.398 2.352 -3.445 1 86.25 27 PHE B O 1
ATOM 799 N N . PHE B 1 28 ? -11.953 0.263 -3.273 1 86.19 28 PHE B N 1
ATOM 800 C CA . PHE B 1 28 ? -12.82 -0.145 -4.367 1 86.19 28 PHE B CA 1
ATOM 801 C C . PHE B 1 28 ? -14.039 -0.898 -3.842 1 86.19 28 PHE B C 1
ATOM 803 O O . PHE B 1 28 ? -14.758 -1.54 -4.609 1 86.19 28 PHE B O 1
ATOM 810 N N . GLY B 1 29 ? -14.211 -0.939 -2.574 1 89.31 29 GLY B N 1
ATOM 811 C CA . GLY B 1 29 ? -15.281 -1.711 -1.967 1 89.31 29 GLY B CA 1
ATOM 812 C C . GLY B 1 29 ? -15.102 -3.209 -2.123 1 89.31 29 GLY B C 1
ATOM 813 O O . GLY B 1 29 ? -16.047 -3.977 -1.932 1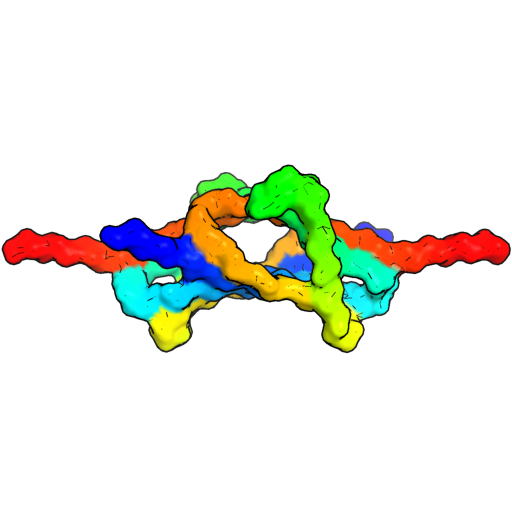 89.31 29 GLY B O 1
ATOM 814 N N . TRP B 1 30 ? -14.117 -3.596 -2.561 1 91.62 30 TRP B N 1
ATOM 815 C CA . TRP B 1 30 ? -13.773 -4.984 -2.838 1 91.62 30 TRP B CA 1
ATOM 816 C C . TRP B 1 30 ? -14.562 -5.52 -4.027 1 91.62 30 TRP B C 1
ATOM 818 O O . TRP B 1 30 ? -14.719 -6.73 -4.184 1 91.62 30 TRP B O 1
ATOM 828 N N . LYS B 1 31 ? -14.992 -4.66 -4.75 1 91.75 31 LYS B N 1
ATOM 829 C CA . LYS B 1 31 ? -15.891 -5.055 -5.832 1 91.75 31 LYS B CA 1
ATOM 830 C C . LYS B 1 31 ? -15.148 -5.121 -7.164 1 91.75 31 LYS B C 1
ATOM 832 O O . LYS B 1 31 ? -15.641 -5.715 -8.125 1 91.75 31 LYS B O 1
ATOM 837 N N . MET B 1 32 ? -14.078 -4.492 -7.246 1 92.69 32 MET B N 1
ATOM 838 C CA . MET B 1 32 ? -13.312 -4.496 -8.492 1 92.69 32 MET B CA 1
ATOM 839 C C . MET B 1 32 ? -11.867 -4.895 -8.234 1 92.69 32 MET B C 1
ATOM 841 O O . MET B 1 32 ? -11.344 -4.684 -7.137 1 92.69 32 MET B O 1
ATOM 845 N N . SER B 1 33 ? -11.305 -5.543 -9.203 1 94.56 33 SER B N 1
ATOM 846 C CA . SER B 1 33 ? -9.875 -5.863 -9.234 1 94.56 33 SER B CA 1
ATOM 847 C C . SER B 1 33 ? -9.188 -5.18 -10.414 1 94.56 33 SER B C 1
ATOM 849 O O . SER B 1 33 ? -9.641 -5.289 -11.555 1 94.56 33 SER B O 1
ATOM 851 N N . LEU B 1 34 ? -8.164 -4.5 -10.016 1 96.56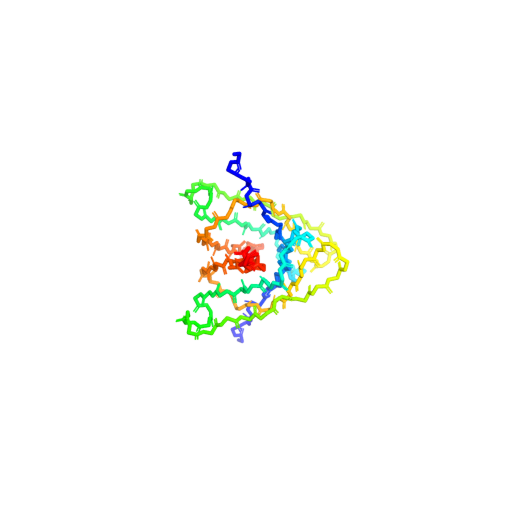 34 LEU B N 1
ATOM 852 C CA . LEU B 1 34 ? -7.418 -3.779 -11.047 1 96.56 34 LEU B CA 1
ATOM 853 C C . LEU B 1 34 ? -6.199 -4.582 -11.5 1 96.56 34 LEU B C 1
ATOM 855 O O . LEU B 1 34 ? -5.422 -5.059 -10.664 1 96.56 34 LEU B O 1
ATOM 859 N N . PRO B 1 35 ? -6.066 -4.727 -12.836 1 97.31 35 PRO B N 1
ATOM 860 C CA . PRO B 1 35 ? -4.855 -5.402 -13.312 1 97.31 35 PRO B CA 1
ATOM 861 C C . PRO B 1 35 ? -3.598 -4.555 -13.141 1 97.31 35 PRO B C 1
ATOM 863 O O . PRO B 1 35 ? -3.609 -3.357 -13.438 1 97.31 35 PRO B O 1
ATOM 866 N N . MET B 1 36 ? -2.588 -5.23 -12.602 1 98.12 36 MET B N 1
ATOM 867 C CA . MET B 1 36 ? -1.28 -4.582 -12.57 1 98.12 36 MET B CA 1
ATOM 868 C C . MET B 1 36 ? -0.605 -4.648 -13.93 1 98.12 36 MET B C 1
ATOM 870 O O . MET B 1 36 ? -0.809 -5.602 -14.688 1 98.12 36 MET B O 1
ATOM 874 N N . GLN B 1 37 ? 0.154 -3.684 -14.156 1 98.06 37 GLN B N 1
ATOM 875 C CA . GLN B 1 37 ? 0.874 -3.633 -15.422 1 98.06 37 GLN B CA 1
ATOM 876 C C . GLN B 1 37 ? 2.176 -4.426 -15.344 1 98.06 37 GLN B C 1
ATOM 878 O O . GLN B 1 37 ? 2.969 -4.238 -14.422 1 98.06 37 GLN B O 1
ATOM 883 N N . ARG B 1 38 ? 2.359 -5.211 -16.359 1 96.94 38 ARG B N 1
ATOM 884 C CA . ARG B 1 38 ? 3.604 -5.973 -16.406 1 96.94 38 ARG B CA 1
ATOM 885 C C . ARG B 1 38 ? 4.719 -5.156 -17.047 1 96.94 38 ARG B C 1
ATOM 887 O O . ARG B 1 38 ? 4.551 -4.633 -18.156 1 96.94 38 ARG B O 1
ATOM 894 N N . GLU B 1 39 ? 5.703 -5.012 -16.391 1 96.38 39 GLU B N 1
ATOM 895 C CA . GLU B 1 39 ? 6.93 -4.395 -16.891 1 96.38 39 GLU B CA 1
ATOM 896 C C . GLU B 1 39 ? 8.133 -5.312 -16.688 1 96.38 39 GLU B C 1
ATOM 898 O O . GLU B 1 39 ? 8.758 -5.293 -15.625 1 96.38 39 GLU B O 1
ATOM 903 N N . GLY B 1 40 ? 8.508 -6.062 -17.75 1 94.94 40 GLY B N 1
ATOM 904 C CA . GLY B 1 40 ? 9.539 -7.066 -17.594 1 94.94 40 GLY B CA 1
ATOM 905 C C . GLY B 1 40 ? 9.109 -8.234 -16.719 1 94.94 40 GLY B C 1
ATOM 906 O O . GLY B 1 40 ? 8.133 -8.914 -17.031 1 94.94 40 GLY B O 1
ATOM 907 N N . ASN B 1 41 ? 9.812 -8.461 -15.594 1 94.81 41 ASN B N 1
ATOM 908 C CA . ASN B 1 41 ? 9.523 -9.555 -14.672 1 94.81 41 ASN B CA 1
ATOM 909 C C . ASN B 1 41 ? 8.781 -9.07 -13.43 1 94.81 41 ASN B C 1
ATOM 911 O O . ASN B 1 41 ? 8.773 -9.75 -12.398 1 94.81 41 ASN B O 1
ATOM 915 N N . VAL B 1 42 ? 8.281 -7.895 -13.625 1 96.69 42 VAL B N 1
ATOM 916 C CA . VAL B 1 42 ? 7.641 -7.305 -12.453 1 96.69 42 VAL B CA 1
ATOM 917 C C . VAL B 1 42 ? 6.285 -6.719 -12.852 1 96.69 42 VAL B C 1
ATOM 919 O O . VAL B 1 42 ? 6.141 -6.16 -13.938 1 96.69 42 VAL B O 1
ATOM 922 N N . PHE B 1 43 ? 5.316 -6.887 -11.984 1 97.94 43 PHE B N 1
ATOM 923 C CA . PHE B 1 43 ? 4.023 -6.227 -12.109 1 97.94 43 PHE B CA 1
ATOM 924 C C . PHE B 1 43 ? 3.973 -4.969 -11.25 1 97.94 43 PHE B C 1
ATOM 926 O O . PHE B 1 43 ? 4.465 -4.965 -10.117 1 97.94 43 PHE B O 1
ATOM 933 N N . ARG B 1 44 ? 3.322 -3.918 -11.852 1 98.44 44 ARG B N 1
ATOM 934 C CA 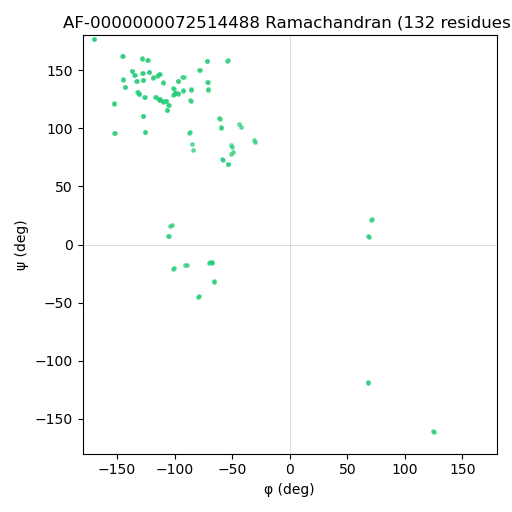. ARG B 1 44 ? 3.258 -2.658 -11.117 1 98.44 44 ARG B CA 1
ATOM 935 C C . ARG B 1 44 ? 1.869 -2.035 -11.219 1 98.44 44 ARG B C 1
ATOM 937 O O . ARG B 1 44 ? 1.19 -2.184 -12.242 1 98.44 44 ARG B O 1
ATOM 944 N N . LEU B 1 45 ? 1.464 -1.311 -10.188 1 98.19 45 LEU B N 1
ATOM 945 C CA . LEU B 1 45 ? 0.245 -0.508 -10.172 1 98.19 45 LEU B CA 1
ATOM 946 C C . LEU B 1 45 ? 0.38 0.669 -9.211 1 98.19 45 LEU B C 1
ATOM 948 O O . LEU B 1 45 ? 0.674 0.481 -8.031 1 98.19 45 LEU B O 1
ATOM 952 N N . SER B 1 46 ? 0.236 1.812 -9.711 1 98.06 46 SER B N 1
ATOM 953 C CA . SER B 1 46 ? 0.277 3.037 -8.922 1 98.06 46 SER B CA 1
ATOM 954 C C . SER B 1 46 ? -1.128 3.561 -8.641 1 98.06 46 SER B C 1
ATOM 956 O O . SER B 1 46 ? -1.958 3.646 -9.547 1 98.06 46 SER B O 1
ATOM 958 N N . LEU B 1 47 ? -1.351 3.939 -7.363 1 97 47 LEU B N 1
ATOM 959 C CA . LEU B 1 47 ? -2.658 4.465 -6.984 1 97 47 LEU B CA 1
ATOM 960 C C . LEU B 1 47 ? -2.516 5.719 -6.125 1 97 47 LEU B C 1
ATOM 962 O O . LEU B 1 47 ? -1.573 5.828 -5.336 1 97 47 LEU B O 1
ATOM 966 N N . THR B 1 48 ? -3.467 6.625 -6.324 1 96.25 48 THR B N 1
ATOM 967 C CA . THR B 1 48 ? -3.643 7.773 -5.441 1 96.25 48 THR B CA 1
ATOM 968 C C . THR B 1 48 ? -4.855 7.578 -4.535 1 96.25 48 THR B C 1
ATOM 970 O O . THR B 1 48 ? -5.98 7.43 -5.016 1 96.25 48 THR B O 1
ATOM 973 N N . LEU B 1 49 ? -4.602 7.578 -3.217 1 94.62 49 LEU B N 1
ATOM 974 C CA . LEU B 1 49 ? -5.668 7.234 -2.281 1 94.62 49 LEU B CA 1
ATOM 975 C C . LEU B 1 49 ? -5.898 8.367 -1.282 1 94.62 49 LEU B C 1
ATOM 977 O O . LEU B 1 49 ? -4.965 9.086 -0.926 1 94.62 49 LEU B O 1
ATOM 981 N N . PRO B 1 50 ? -7.184 8.5 -0.84 1 91.25 50 PRO B N 1
ATOM 982 C CA . PRO B 1 50 ? -7.457 9.477 0.219 1 91.25 50 PRO B CA 1
ATOM 983 C C . PRO B 1 50 ? -6.918 9.031 1.578 1 91.25 50 PRO B C 1
ATOM 985 O O . PRO B 1 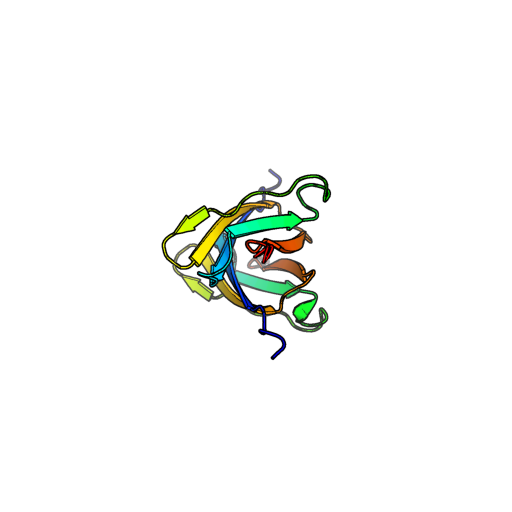50 ? -6.602 7.859 1.77 1 91.25 50 PRO B O 1
ATOM 988 N N . GLY B 1 51 ? -6.703 10.023 2.467 1 88.75 51 GLY B N 1
ATOM 989 C CA . GLY B 1 51 ? -6.336 9.688 3.834 1 88.75 51 GLY B CA 1
ATOM 990 C C . GLY B 1 51 ? -7.309 8.734 4.492 1 88.75 51 GLY B C 1
ATOM 991 O O . GLY B 1 51 ? -8.484 8.672 4.113 1 88.75 51 GLY B O 1
ATOM 992 N N . GLY B 1 52 ? -6.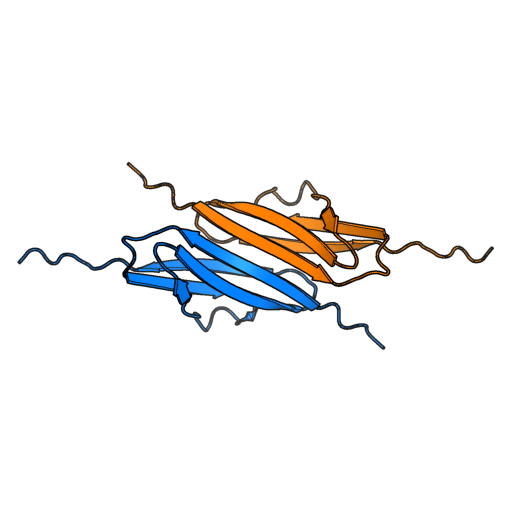758 8.047 5.57 1 90.06 52 GLY B N 1
ATOM 993 C CA . GLY B 1 52 ? -7.562 7.078 6.297 1 90.06 52 GLY B CA 1
ATOM 994 C C . GLY B 1 52 ? -6.93 5.703 6.355 1 90.06 52 GLY B C 1
ATOM 995 O O . GLY B 1 52 ? -5.711 5.566 6.215 1 90.06 52 GLY B O 1
ATOM 996 N N . VAL B 1 53 ? -7.832 4.707 6.652 1 92 53 VAL B N 1
ATOM 997 C CA . VAL B 1 53 ? -7.398 3.316 6.707 1 92 53 VAL B CA 1
ATOM 998 C C . VAL B 1 53 ? -7.793 2.6 5.418 1 92 53 VAL B C 1
ATOM 1000 O O . VAL B 1 53 ? -8.945 2.668 4.992 1 92 53 VAL B O 1
ATOM 1003 N N . HIS B 1 54 ? -6.848 1.964 4.848 1 94 54 HIS B N 1
ATOM 1004 C CA . HIS B 1 54 ? -7.086 1.249 3.602 1 94 54 HIS B CA 1
ATOM 1005 C C . HIS B 1 54 ? -6.613 -0.199 3.695 1 94 54 HIS B C 1
ATOM 1007 O O . HIS B 1 54 ? -5.613 -0.488 4.355 1 94 54 HIS B O 1
ATOM 1013 N N . GLN B 1 55 ? -7.426 -1.067 3.07 1 95.25 55 GLN B N 1
ATOM 1014 C CA . GLN B 1 55 ? -7.074 -2.479 2.957 1 95.25 55 GLN B CA 1
ATOM 1015 C C . GLN B 1 55 ? -6.945 -2.896 1.494 1 95.25 55 GLN B C 1
ATOM 1017 O O . GLN B 1 55 ? -7.684 -2.406 0.636 1 95.25 55 GLN B O 1
ATOM 1022 N N . TYR B 1 56 ? -6.023 -3.762 1.21 1 96.44 56 TYR B N 1
ATOM 1023 C CA . TYR B 1 56 ? -5.84 -4.273 -0.143 1 96.44 56 TYR B CA 1
ATOM 1024 C C . TYR B 1 56 ? -5.391 -5.73 -0.119 1 96.44 56 TYR B C 1
ATOM 1026 O O . TYR B 1 56 ? -4.949 -6.234 0.917 1 96.44 56 TYR B O 1
ATOM 1034 N N . ARG B 1 57 ? -5.586 -6.367 -1.352 1 94.94 57 ARG B N 1
ATOM 1035 C CA . ARG B 1 57 ? -5.168 -7.746 -1.585 1 94.94 57 ARG B CA 1
ATOM 1036 C C . ARG B 1 57 ? -4.637 -7.926 -3.002 1 94.94 57 ARG B C 1
ATOM 1038 O O . ARG B 1 57 ? -5.195 -7.379 -3.955 1 94.94 57 ARG B O 1
ATOM 1045 N N . ILE B 1 58 ? -3.559 -8.609 -3.047 1 95.88 58 ILE B N 1
ATOM 1046 C CA . ILE B 1 58 ? -2.992 -8.922 -4.355 1 95.88 58 ILE B CA 1
ATOM 1047 C C . ILE B 1 58 ? -3.369 -10.352 -4.75 1 95.88 58 ILE B C 1
ATOM 1049 O O . ILE B 1 58 ? -3.236 -11.281 -3.949 1 95.88 58 ILE B O 1
ATOM 1053 N N . GLN B 1 59 ? -3.861 -10.484 -5.93 1 94.94 59 GLN B N 1
ATOM 1054 C CA . GLN B 1 59 ? -4.238 -11.773 -6.496 1 94.94 59 GLN B CA 1
ATOM 1055 C C . GLN B 1 59 ? -3.334 -12.141 -7.672 1 94.94 59 GLN B C 1
ATOM 1057 O O . GLN B 1 59 ? -3.246 -11.398 -8.648 1 94.94 59 GLN B O 1
ATOM 1062 N N . VAL B 1 60 ? -2.742 -13.305 -7.551 1 94.75 60 VAL B N 1
ATOM 1063 C CA . VAL B 1 60 ? -1.804 -13.742 -8.578 1 94.75 60 VAL B CA 1
ATOM 1064 C C . VAL B 1 60 ? -2.41 -14.898 -9.375 1 94.75 60 VAL B C 1
ATOM 1066 O O . VAL B 1 60 ? -2.869 -15.883 -8.789 1 94.75 60 VAL B O 1
ATOM 1069 N N . HIS B 1 61 ? -2.516 -14.742 -10.703 1 94.31 61 HIS B N 1
ATOM 1070 C CA . HIS B 1 61 ? -3.023 -15.766 -11.609 1 94.31 61 HIS B CA 1
ATOM 1071 C C . HIS B 1 61 ? -1.897 -16.375 -12.438 1 94.31 61 HIS B C 1
ATOM 1073 O O . HIS B 1 61 ? -1.148 -15.656 -13.102 1 94.31 61 HIS B O 1
ATOM 1079 N N . ARG B 1 62 ? -1.801 -17.641 -12.336 1 89.06 62 ARG B N 1
ATOM 1080 C CA . ARG B 1 62 ? -0.784 -18.359 -13.102 1 89.06 62 ARG B CA 1
ATOM 1081 C C . ARG B 1 62 ? -1.423 -19.25 -14.156 1 89.06 62 ARG B C 1
ATOM 1083 O O . ARG B 1 62 ? -2.576 -19.656 -14.023 1 89.06 62 ARG B O 1
ATOM 1090 N N . ARG B 1 63 ? -0.741 -19.391 -15.281 1 83.25 63 ARG B N 1
ATOM 1091 C CA . ARG B 1 63 ? -1.233 -20.25 -16.359 1 83.25 63 ARG B CA 1
ATOM 1092 C C . ARG B 1 63 ? -1.371 -21.703 -15.883 1 83.25 63 ARG B C 1
ATOM 1094 O O . ARG B 1 63 ? -0.507 -22.203 -15.164 1 83.25 63 ARG B O 1
ATOM 1101 N N . SER B 1 64 ? -2.701 -22.141 -15.719 1 73.06 64 SER B N 1
ATOM 1102 C CA . SER B 1 64 ? -2.904 -23.547 -15.422 1 73.06 64 SER B CA 1
ATOM 1103 C C . SER B 1 64 ? -2.346 -24.438 -16.531 1 73.06 64 SER B C 1
ATOM 1105 O O . SER B 1 64 ? -2.473 -24.109 -17.719 1 73.06 64 SER B O 1
ATOM 1107 N N . ARG B 1 65 ? -1.14 -25.016 -16.328 1 61.41 65 ARG B N 1
ATOM 1108 C CA . ARG B 1 65 ? -0.75 -26.031 -17.281 1 61.41 65 ARG B CA 1
ATOM 1109 C C . ARG B 1 65 ? -1.773 -27.172 -17.312 1 61.41 65 ARG B C 1
ATOM 1111 O O . ARG B 1 65 ? -2.025 -27.812 -16.297 1 61.41 65 ARG B O 1
ATOM 1118 N N . SER B 1 66 ? -2.996 -27.062 -17.875 1 57.12 66 SER B N 1
ATOM 1119 C CA . SER B 1 66 ? -3.656 -28.328 -18.156 1 57.12 66 SER B CA 1
ATOM 1120 C C . SER B 1 66 ? -2.738 -29.266 -18.938 1 57.12 66 SER B C 1
ATOM 1122 O O . SER B 1 66 ? -2.236 -28.922 -20 1 57.12 66 SER B O 1
ATOM 1124 N N . ARG B 1 67 ? -1.981 -29.938 -18.188 1 52.41 67 ARG B N 1
ATOM 1125 C CA . ARG B 1 67 ? -1.408 -31.109 -18.828 1 52.41 67 ARG B CA 1
ATOM 1126 C C . ARG B 1 67 ? -2.492 -31.953 -19.5 1 52.41 67 ARG B C 1
ATOM 1128 O O . ARG B 1 67 ? -3.355 -32.531 -18.828 1 52.41 67 ARG B O 1
ATOM 1135 N N . TYR B 1 68 ? -2.984 -31.531 -20.688 1 41.56 68 TYR B N 1
ATOM 1136 C CA . TYR B 1 68 ? -3.5 -32.719 -21.375 1 41.56 68 TYR B CA 1
ATOM 1137 C C . TYR B 1 68 ? -2.418 -33.781 -21.531 1 41.56 68 TYR B C 1
ATOM 1139 O O . TYR B 1 68 ? -1.229 -33.469 -21.609 1 41.56 68 TYR B O 1
#

Nearest PDB structures (foldseek):
  4pyh-assembly1_A  TM=8.338E-01  e=5.826E-04  Arabidopsis thaliana
  2f15-assembly1_A  TM=7.814E-01  e=1.025E-03  Homo sapiens
  4y0g-assembly2_B  TM=7.424E-01  e=6.902E-04  Rattus norvegicus
  3nme-assembly1_B  TM=8.516E-01  e=3.356E-03  Arabidopsis thaliana
  1nqj-assembly2_B  TM=4.823E-01  e=6.791E-01  Hathewaya histolytica

pLDDT: mean 89.11, std 14.3, range [40.56, 98.44]

InterPro domains:
  IPR013783 Immunoglobulin-like fold [G3DSA:2.60.40.10] (3-66)
  IPR014756 Immunoglobulin E-set [SSF81296] (9-61)
  IPR032640 AMP-activated protein kinase, glycogen-binding domain [PF16561] (9-61)

Radius of gyration: 17.24 Å; Cα contacts (8 Å, |Δi|>4): 277; chains: 2; bounding box: 29×65×43 Å

Solvent-accessible surface area (backbone atoms only — not comparable to full-atom values): 7782 Å² total; per-residue (Å²): 126,80,71,77,50,55,31,38,37,38,40,36,38,72,47,70,73,46,74,42,41,32,41,31,23,54,88,52,69,60,72,49,68,44,75,39,45,74,57,88,50,29,31,36,46,76,46,79,40,71,69,55,79,46,38,37,35,67,44,80,37,56,72,76,76,74,76,123,126,81,71,77,52,55,32,37,37,38,40,35,38,72,48,67,75,46,73,42,41,32,41,31,23,54,89,52,69,60,72,50,68,45,76,39,44,75,58,90,50,28,30,36,45,76,46,77,40,71,68,55,80,46,38,37,35,70,45,80,39,58,73,76,76,74,76,121

Organism: Oesophagostomum dentatum (NCBI:txid61180)

Sequence (136 aa):
MELRRFHHVLFTYPDPSAEKVLLTGSFFGWKMSLPMQREGNVFRLSLTLPGGVHQYRIQVHRRSRSRYMELRRFHHVLFTYPDPSAEKVLLTGSFFGWKMSLPMQREGNVFRLSLTLPGGVHQYRIQVHRRSRSRY

Secondary structure (DSSP, 8-state):
-----EEEEEEEEE-TTEEEEEEEEGGGTTS-EEEPEEETTEEEEEEEEESSEEEEEEEEEE------/-----EEEEEEEEE-TTEEEEEEEEGGGTTS-EEEPEEETTEEEEEEEEESSEEEEEEEEEE------

Foldseek 3Di:
DPPFDKDKDKDKAQAQQFPWKWKAWVQVPRPDTDTFDDDPRMTMDMDIDTDDDMTMDMDTHGPPPPPD/DPPFAKDKDKDKAQAQQFPWKWKAWVQVPRPDTDTFDDDPRMTMDMDIDTDDDMTMDMDTHGPPPPPD